Protein AF-X0UKS0-F1 (afdb_monomer_lite)

Organism: NCBI:txid412755

Structure (mmCIF, N/CA/C/O backbone):
data_AF-X0UKS0-F1
#
_entry.id   AF-X0UKS0-F1
#
loop_
_atom_site.group_PDB
_atom_site.id
_atom_site.type_symbol
_atom_site.label_atom_id
_atom_site.label_alt_id
_atom_site.label_comp_id
_atom_site.label_asym_id
_atom_site.label_entity_id
_atom_site.label_seq_id
_atom_site.pdbx_PDB_ins_code
_atom_site.Cartn_x
_atom_site.Cartn_y
_atom_site.Cartn_z
_atom_site.occupancy
_atom_site.B_iso_or_equiv
_atom_site.auth_seq_id
_atom_site.auth_comp_id
_atom_site.auth_asym_id
_atom_site.auth_atom_id
_atom_site.pdbx_PDB_model_num
ATOM 1 N N . VAL A 1 1 ? -34.249 9.877 -3.721 1.00 48.78 1 VAL A N 1
ATOM 2 C CA . VAL A 1 1 ? -33.675 9.663 -2.370 1.00 48.78 1 VAL A CA 1
ATOM 3 C C . VAL A 1 1 ? -32.947 8.330 -2.362 1.00 48.78 1 VAL A C 1
ATOM 5 O O . VAL A 1 1 ? -33.445 7.391 -2.967 1.00 48.78 1 VAL A O 1
ATOM 8 N N . ASN A 1 2 ? -31.815 8.281 -1.655 1.00 42.91 2 ASN A N 1
ATOM 9 C CA . ASN A 1 2 ? -31.066 7.087 -1.250 1.00 42.91 2 ASN A CA 1
ATOM 10 C C . ASN A 1 2 ? -30.061 6.488 -2.257 1.00 42.91 2 ASN A C 1
ATOM 12 O O . ASN A 1 2 ? -30.183 5.340 -2.680 1.00 42.91 2 ASN A O 1
ATOM 16 N N . ILE A 1 3 ? -28.993 7.240 -2.557 1.00 50.78 3 ILE A N 1
ATOM 17 C CA . ILE A 1 3 ? -27.711 6.608 -2.897 1.00 50.78 3 ILE A CA 1
ATOM 18 C C . ILE A 1 3 ? -27.189 6.050 -1.575 1.00 50.78 3 ILE A C 1
ATOM 20 O O . ILE A 1 3 ? -26.652 6.794 -0.755 1.00 50.78 3 ILE A O 1
ATOM 24 N N . LYS A 1 4 ? -27.435 4.761 -1.332 1.00 44.53 4 LYS A N 1
ATOM 25 C CA . LYS A 1 4 ? -26.896 4.032 -0.185 1.00 44.53 4 LYS A CA 1
ATOM 26 C C . LYS A 1 4 ? -25.365 4.116 -0.224 1.00 44.53 4 LYS A C 1
ATOM 28 O O . LYS A 1 4 ? -24.707 3.272 -0.823 1.00 44.53 4 LYS A O 1
ATOM 33 N N . SER A 1 5 ? -24.804 5.134 0.424 1.00 49.56 5 SER A N 1
ATOM 34 C CA . SER A 1 5 ? -23.446 5.108 0.961 1.00 49.56 5 SER A CA 1
ATOM 35 C C . SER A 1 5 ? -23.447 4.041 2.049 1.00 49.56 5 SER A C 1
ATOM 37 O O . SER A 1 5 ? -23.757 4.321 3.204 1.00 49.56 5 SER A O 1
ATOM 39 N N . ASN A 1 6 ? -23.256 2.784 1.654 1.00 42.94 6 ASN A N 1
ATOM 40 C CA . ASN A 1 6 ? -23.312 1.657 2.571 1.00 42.94 6 ASN A CA 1
ATOM 41 C C . ASN A 1 6 ? -21.922 1.038 2.695 1.00 42.94 6 ASN A C 1
ATOM 43 O O . ASN A 1 6 ? -21.381 0.517 1.724 1.00 42.94 6 ASN A O 1
ATOM 47 N N . PHE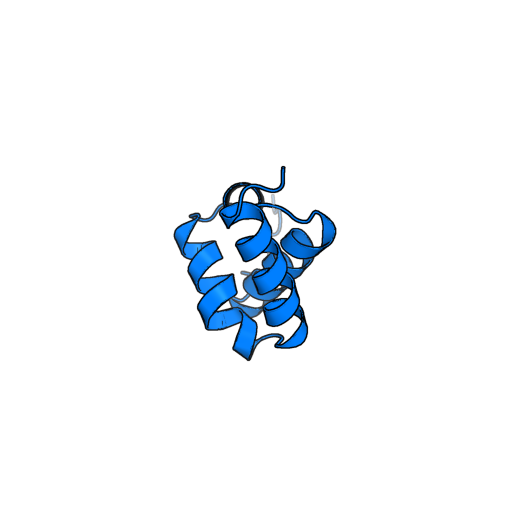 A 1 7 ? -21.431 1.078 3.934 1.00 46.09 7 PHE A N 1
ATOM 48 C CA . PHE A 1 7 ? -20.213 0.486 4.484 1.00 46.09 7 PHE A CA 1
ATOM 49 C C . PHE A 1 7 ? -18.917 1.268 4.253 1.00 46.09 7 PHE A C 1
ATOM 51 O O . PHE A 1 7 ? -18.203 1.115 3.267 1.00 46.09 7 PHE A O 1
ATOM 58 N N . SER A 1 8 ? -18.594 2.079 5.267 1.00 58.50 8 SER A N 1
ATOM 59 C CA . SER A 1 8 ? -17.225 2.396 5.679 1.00 58.50 8 SER A CA 1
ATOM 60 C C . SER A 1 8 ? -16.350 1.148 5.505 1.00 58.50 8 SER A C 1
ATOM 62 O O . SER A 1 8 ? -16.394 0.252 6.351 1.00 58.50 8 SER A O 1
ATOM 64 N N . LYS A 1 9 ? -15.577 1.069 4.413 1.00 66.56 9 LYS A N 1
ATOM 65 C CA . LYS A 1 9 ? -14.547 0.036 4.285 1.00 66.56 9 LYS A CA 1
ATOM 66 C C . LYS A 1 9 ? -13.657 0.118 5.511 1.00 66.56 9 LYS A C 1
ATOM 68 O O . LYS A 1 9 ? -13.192 1.201 5.881 1.00 66.56 9 LYS A O 1
ATOM 73 N N . THR A 1 10 ? -13.426 -1.021 6.145 1.00 88.25 10 THR A N 1
ATOM 74 C CA . THR A 1 10 ? -12.459 -1.100 7.231 1.00 88.25 10 THR A CA 1
ATOM 75 C C . THR A 1 10 ? -11.088 -0.667 6.714 1.00 88.25 10 THR A C 1
ATOM 77 O O . THR A 1 10 ? -10.770 -0.778 5.525 1.00 88.25 10 THR A O 1
ATOM 80 N N . ILE A 1 11 ? -10.234 -0.181 7.616 1.00 88.81 11 ILE A N 1
ATOM 81 C CA . ILE A 1 11 ? -8.852 0.164 7.259 1.00 88.81 11 ILE A CA 1
ATOM 82 C C . ILE A 1 11 ? -8.145 -1.041 6.618 1.00 88.81 11 ILE A C 1
ATOM 84 O O . ILE A 1 11 ? -7.387 -0.860 5.673 1.00 88.81 11 ILE A O 1
ATOM 88 N N . THR A 1 12 ? -8.433 -2.260 7.081 1.00 92.44 12 THR A N 1
ATOM 89 C CA . THR A 1 12 ? -7.892 -3.509 6.529 1.00 92.44 12 THR A CA 1
ATOM 90 C C . THR A 1 12 ? -8.294 -3.729 5.071 1.00 92.44 12 THR A C 1
ATOM 92 O O . THR A 1 12 ? -7.426 -4.006 4.246 1.00 92.44 12 THR A O 1
ATOM 95 N N . GLU A 1 13 ? -9.575 -3.561 4.734 1.00 93.75 13 GLU A N 1
ATOM 96 C CA . GLU A 1 13 ? -10.061 -3.695 3.353 1.00 93.75 13 GLU A CA 1
ATOM 97 C C . GLU A 1 13 ? -9.449 -2.630 2.444 1.00 93.75 13 GLU A C 1
ATOM 99 O O . GLU A 1 13 ? -8.972 -2.958 1.360 1.00 93.75 13 GLU A O 1
ATOM 104 N N . ARG A 1 14 ? -9.362 -1.370 2.905 1.00 94.50 14 ARG A N 1
ATOM 105 C CA . ARG A 1 14 ? -8.677 -0.315 2.141 1.00 94.50 14 ARG A CA 1
ATOM 106 C C . ARG A 1 14 ? -7.217 -0.682 1.875 1.00 94.50 14 ARG A C 1
ATOM 108 O O . ARG A 1 14 ? -6.775 -0.589 0.738 1.00 94.50 14 ARG A O 1
ATOM 115 N N . VAL A 1 15 ? -6.479 -1.106 2.903 1.00 97.06 15 VAL A N 1
ATOM 116 C CA . VAL A 1 15 ? -5.060 -1.485 2.782 1.00 97.06 15 VAL A CA 1
ATOM 117 C C . VAL A 1 15 ? -4.891 -2.628 1.778 1.00 97.06 15 VAL A C 1
ATOM 119 O O . VAL A 1 15 ? -3.965 -2.608 0.965 1.00 97.06 15 VAL A O 1
ATOM 122 N N . PHE A 1 16 ? -5.784 -3.619 1.805 1.00 97.00 16 PHE A N 1
ATOM 123 C CA . PHE A 1 16 ? -5.747 -4.718 0.847 1.00 97.00 16 PHE A CA 1
ATOM 124 C C . PHE A 1 16 ? -6.028 -4.230 -0.582 1.00 97.00 16 PHE A C 1
ATOM 126 O O . PHE A 1 16 ? -5.226 -4.498 -1.480 1.00 97.00 16 PHE A O 1
ATOM 133 N N . ASP A 1 17 ? -7.084 -3.442 -0.786 1.00 97.19 17 ASP A N 1
ATOM 134 C CA . ASP A 1 17 ? -7.463 -2.898 -2.095 1.00 97.19 17 ASP A CA 1
ATOM 135 C C . ASP A 1 17 ? -6.384 -1.985 -2.695 1.00 97.19 17 ASP A C 1
ATOM 137 O O . ASP A 1 17 ? -6.058 -2.093 -3.881 1.00 97.19 17 ASP A O 1
ATOM 141 N N . GLU A 1 18 ? -5.793 -1.108 -1.880 1.00 97.62 18 GLU A N 1
ATOM 142 C CA . GLU A 1 18 ? -4.664 -0.262 -2.272 1.00 97.62 18 GLU A CA 1
ATOM 143 C C . GLU A 1 18 ? -3.486 -1.114 -2.759 1.00 97.62 18 GLU A C 1
ATOM 145 O O . GLU A 1 18 ? -2.870 -0.789 -3.778 1.00 97.62 18 GLU A O 1
ATOM 150 N N . SER A 1 19 ? -3.199 -2.231 -2.076 1.00 98.12 19 SER A N 1
ATOM 151 C CA . SER A 1 19 ? -2.101 -3.129 -2.444 1.00 98.12 19 SER A CA 1
ATOM 152 C C . SER A 1 19 ? -2.352 -3.848 -3.771 1.00 98.12 19 SER A C 1
ATOM 154 O O . SER A 1 19 ? -1.459 -3.890 -4.617 1.00 98.12 19 SER A O 1
ATOM 156 N N . ILE A 1 20 ? -3.573 -4.346 -4.001 1.00 98.19 20 ILE A N 1
ATOM 157 C CA . ILE A 1 20 ? -3.951 -5.012 -5.255 1.00 98.19 20 ILE A CA 1
ATOM 158 C C . ILE A 1 20 ? -3.881 -4.025 -6.418 1.00 98.19 20 ILE A C 1
ATOM 160 O O . ILE A 1 20 ? -3.285 -4.330 -7.453 1.00 98.19 20 ILE A O 1
ATOM 164 N N . TYR A 1 21 ? -4.422 -2.819 -6.237 1.00 98.12 21 TYR A N 1
ATOM 165 C CA . TYR A 1 21 ? -4.369 -1.779 -7.258 1.00 98.12 21 TYR A CA 1
ATOM 166 C C . TYR A 1 21 ? -2.927 -1.355 -7.570 1.00 98.12 21 TYR A C 1
ATOM 168 O O . TYR A 1 21 ? -2.562 -1.225 -8.741 1.00 98.12 21 TYR A O 1
ATOM 176 N N . MET A 1 22 ? -2.085 -1.181 -6.542 1.00 97.69 22 MET A N 1
ATOM 177 C CA . MET A 1 22 ? -0.668 -0.861 -6.719 1.00 97.69 22 MET A CA 1
ATOM 178 C C . MET A 1 22 ? 0.066 -1.950 -7.504 1.00 97.69 22 MET A C 1
ATOM 180 O O . MET A 1 22 ? 0.814 -1.622 -8.422 1.00 97.69 22 MET A O 1
ATOM 184 N N . ILE A 1 23 ? -0.137 -3.223 -7.157 1.00 97.81 23 ILE A N 1
ATOM 185 C CA . ILE A 1 23 ? 0.527 -4.357 -7.811 1.00 97.81 23 ILE A CA 1
ATOM 186 C C . ILE A 1 23 ? 0.070 -4.486 -9.264 1.00 97.81 23 ILE A C 1
ATOM 188 O O . ILE A 1 23 ? 0.915 -4.570 -10.155 1.00 97.81 23 ILE A O 1
ATOM 192 N N . GLY A 1 24 ? -1.243 -4.441 -9.506 1.00 97.25 24 GLY A N 1
ATOM 193 C CA . GLY A 1 24 ? -1.828 -4.671 -10.827 1.00 97.25 24 GLY A CA 1
ATOM 194 C C . GLY A 1 24 ? -1.346 -3.690 -11.895 1.00 97.25 24 GLY A C 1
ATOM 195 O O . GLY A 1 24 ? -1.127 -4.089 -13.032 1.00 97.25 24 GLY A O 1
ATOM 196 N N . GLY A 1 25 ? -1.127 -2.423 -11.531 1.00 95.06 25 GLY A N 1
ATOM 197 C CA . GLY A 1 25 ? -0.602 -1.415 -12.459 1.00 95.06 25 GLY A CA 1
ATOM 198 C C . GLY A 1 25 ? 0.845 -1.000 -12.216 1.00 95.06 25 GLY A C 1
ATOM 199 O O . GLY A 1 25 ? 1.323 -0.079 -12.872 1.00 95.06 25 GLY A O 1
ATOM 200 N N . ARG A 1 26 ? 1.533 -1.619 -11.246 1.00 95.88 26 ARG A N 1
ATOM 201 C CA . ARG A 1 26 ? 2.840 -1.165 -10.731 1.00 95.88 26 ARG A CA 1
ATOM 202 C C . ARG A 1 26 ?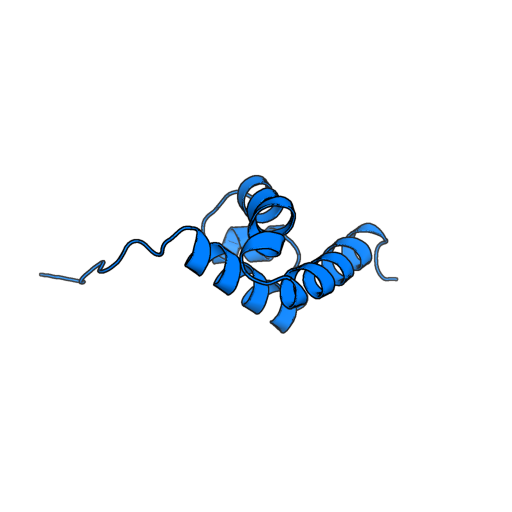 2.837 0.339 -10.429 1.00 95.88 26 ARG A C 1
ATOM 204 O O . ARG A 1 26 ? 3.774 1.057 -10.757 1.00 95.88 26 ARG A O 1
ATOM 211 N N . TRP A 1 27 ? 1.757 0.834 -9.831 1.00 96.38 27 TRP A N 1
ATOM 212 C CA . TRP A 1 27 ? 1.536 2.268 -9.663 1.00 96.38 27 TRP A CA 1
ATOM 213 C C . TRP A 1 27 ? 2.409 2.881 -8.566 1.00 96.38 27 TRP A C 1
ATOM 215 O O . TRP A 1 27 ? 2.772 2.239 -7.580 1.00 96.38 27 TRP A O 1
ATOM 225 N N . THR A 1 28 ? 2.723 4.170 -8.702 1.00 96.12 28 THR A N 1
ATOM 226 C CA . THR A 1 28 ? 3.391 4.927 -7.635 1.00 96.12 28 THR A CA 1
ATOM 227 C C . THR A 1 28 ? 2.427 5.227 -6.486 1.00 96.12 28 THR A C 1
ATOM 229 O O . THR A 1 28 ? 1.212 5.308 -6.680 1.00 96.12 28 THR A O 1
ATOM 232 N N . LEU A 1 29 ? 2.966 5.499 -5.291 1.00 96.19 29 LEU A N 1
ATOM 233 C CA . LEU A 1 29 ? 2.174 5.925 -4.125 1.00 96.19 29 LEU A CA 1
ATOM 234 C C . LEU A 1 29 ? 1.258 7.121 -4.442 1.00 96.19 29 LEU A C 1
ATOM 236 O O . LEU A 1 29 ? 0.140 7.185 -3.943 1.00 96.19 29 LEU A O 1
ATOM 240 N N . LYS A 1 30 ? 1.700 8.042 -5.313 1.00 96.44 30 LYS A N 1
ATOM 241 C CA . LYS A 1 30 ? 0.920 9.215 -5.740 1.00 96.44 30 LYS A CA 1
ATOM 242 C C . LYS A 1 30 ? -0.337 8.829 -6.522 1.00 96.44 30 LYS A C 1
ATOM 244 O O . LYS A 1 30 ? -1.400 9.398 -6.284 1.00 96.44 30 LYS A O 1
ATOM 249 N N . VAL A 1 31 ? -0.225 7.875 -7.447 1.00 97.50 31 VAL A N 1
ATOM 250 C CA . VAL A 1 31 ? -1.361 7.404 -8.258 1.00 97.50 31 VAL A CA 1
ATOM 251 C C . VAL A 1 31 ? -2.372 6.666 -7.385 1.00 97.50 31 VAL A C 1
ATOM 253 O O . VAL A 1 31 ? -3.573 6.905 -7.506 1.00 97.50 31 VAL A O 1
ATOM 256 N N . VAL A 1 32 ? -1.895 5.827 -6.462 1.00 97.88 32 VAL A N 1
ATOM 257 C CA . VAL A 1 32 ? -2.757 5.115 -5.508 1.00 97.88 32 VAL A CA 1
ATOM 258 C C . VAL A 1 32 ? -3.468 6.103 -4.579 1.00 97.88 32 VAL A C 1
ATOM 260 O O . VAL A 1 32 ? -4.689 6.068 -4.480 1.00 97.88 32 VAL A O 1
ATOM 263 N N . ALA A 1 33 ? -2.748 7.064 -3.997 1.00 97.44 33 ALA A N 1
ATOM 264 C CA . ALA A 1 33 ? -3.328 8.098 -3.136 1.00 97.44 33 ALA A CA 1
ATOM 265 C C . ALA A 1 33 ? -4.459 8.874 -3.834 1.00 97.44 33 ALA A C 1
ATOM 267 O O . ALA A 1 33 ? -5.549 9.025 -3.282 1.00 97.44 33 ALA A O 1
ATOM 268 N N . LYS A 1 34 ? -4.239 9.280 -5.094 1.00 97.56 34 LYS A N 1
ATOM 269 C CA . LYS A 1 34 ? -5.264 9.942 -5.914 1.00 97.56 34 LYS A CA 1
ATOM 270 C C . LYS A 1 34 ? -6.482 9.044 -6.156 1.00 97.56 34 LYS A C 1
ATOM 272 O O . LYS A 1 34 ? -7.604 9.533 -6.099 1.00 97.56 34 LYS A O 1
ATOM 277 N N . ARG A 1 35 ? -6.278 7.749 -6.429 1.00 96.56 35 ARG A N 1
ATOM 278 C CA . ARG A 1 35 ? -7.367 6.792 -6.693 1.00 96.56 35 ARG A CA 1
ATOM 279 C C . ARG A 1 35 ? -8.256 6.568 -5.470 1.00 96.56 35 ARG A C 1
ATOM 281 O O . ARG A 1 35 ? -9.465 6.450 -5.633 1.00 96.56 35 ARG A O 1
ATOM 288 N N . PHE A 1 36 ? -7.660 6.499 -4.283 1.00 94.62 36 PHE A N 1
ATOM 289 C CA . PHE A 1 36 ? -8.360 6.176 -3.037 1.00 94.62 36 PHE A CA 1
ATOM 290 C C . PHE A 1 36 ? -8.776 7.412 -2.226 1.00 94.62 36 PHE A C 1
ATOM 292 O O . PHE A 1 36 ? -9.400 7.266 -1.180 1.00 94.62 36 PHE A O 1
ATOM 299 N N . GLY A 1 37 ? -8.469 8.624 -2.703 1.00 95.75 37 GLY A N 1
ATOM 300 C CA . GLY A 1 37 ? -8.879 9.868 -2.046 1.00 95.75 37 GLY A CA 1
ATOM 301 C C . GLY A 1 37 ? -8.202 10.095 -0.691 1.00 95.75 37 GLY A C 1
ATOM 302 O O . GLY A 1 37 ? -8.807 10.666 0.211 1.00 95.75 37 GLY A O 1
ATOM 303 N N . VAL A 1 38 ? -6.959 9.634 -0.533 1.00 95.38 38 VAL A N 1
ATOM 304 C CA . VAL A 1 38 ? -6.180 9.741 0.712 1.00 95.38 38 VAL A CA 1
ATOM 305 C C . VAL A 1 38 ? -4.840 10.431 0.465 1.00 95.38 38 VAL A C 1
ATOM 307 O O . VAL A 1 38 ? -4.412 10.618 -0.673 1.00 95.38 38 VAL A O 1
ATOM 310 N N . SER A 1 39 ? -4.144 10.817 1.536 1.00 97.88 39 SER A N 1
ATOM 311 C CA . SER A 1 39 ? -2.806 11.402 1.409 1.00 97.88 39 SER A CA 1
ATOM 312 C C . SER A 1 39 ? -1.764 10.355 0.988 1.00 97.88 39 SER A C 1
ATOM 314 O O . SER A 1 39 ? -1.891 9.169 1.297 1.00 97.88 39 SER A O 1
ATOM 316 N N . ILE A 1 40 ? -0.675 10.793 0.346 1.00 97.12 40 ILE A N 1
ATOM 317 C CA . ILE A 1 40 ? 0.455 9.909 -0.002 1.00 97.12 40 ILE A CA 1
ATOM 318 C C . ILE A 1 40 ? 1.052 9.265 1.256 1.00 97.12 40 ILE A C 1
ATOM 320 O O . ILE A 1 40 ? 1.381 8.081 1.244 1.00 97.12 40 ILE A O 1
ATOM 324 N N . THR A 1 41 ? 1.151 10.019 2.355 1.00 97.56 41 THR A N 1
ATOM 325 C CA . THR A 1 41 ? 1.638 9.519 3.647 1.00 97.56 41 THR A CA 1
ATOM 326 C C . THR A 1 41 ? 0.722 8.437 4.219 1.00 97.56 41 THR A C 1
ATOM 328 O O . THR A 1 41 ? 1.214 7.477 4.810 1.00 97.56 41 THR A O 1
ATOM 331 N N . THR A 1 42 ? -0.596 8.543 4.008 1.00 97.44 42 THR A N 1
ATOM 332 C CA . THR A 1 42 ? -1.561 7.500 4.390 1.00 97.44 42 THR A CA 1
ATOM 333 C C . THR A 1 42 ? -1.258 6.200 3.656 1.00 97.44 42 THR A C 1
ATOM 335 O O . THR A 1 42 ? -1.039 5.190 4.318 1.00 97.44 42 THR A O 1
ATOM 338 N N . VAL A 1 43 ? -1.141 6.244 2.323 1.00 97.62 43 VAL A N 1
ATOM 339 C CA . VAL A 1 43 ? -0.798 5.056 1.519 1.00 97.62 43 VAL A CA 1
ATOM 340 C C . VAL A 1 43 ? 0.574 4.512 1.912 1.00 97.62 43 VAL A C 1
ATOM 342 O O . VAL A 1 43 ? 0.768 3.305 1.998 1.00 97.62 43 VAL A O 1
ATOM 345 N N . TRP A 1 44 ? 1.546 5.381 2.203 1.00 96.81 44 TRP A N 1
ATOM 346 C CA . TRP A 1 44 ? 2.863 4.938 2.657 1.00 96.81 44 TRP A CA 1
ATOM 347 C C . TRP A 1 44 ? 2.774 4.128 3.957 1.00 96.81 44 TRP A C 1
ATOM 349 O O . TRP A 1 44 ? 3.322 3.028 4.008 1.00 96.81 44 TRP A O 1
ATOM 359 N N . ARG A 1 45 ? 2.053 4.618 4.976 1.00 97.19 45 ARG A N 1
ATOM 360 C CA . ARG A 1 45 ? 1.850 3.885 6.241 1.00 97.19 45 ARG A CA 1
ATOM 361 C C . ARG A 1 45 ? 1.052 2.603 6.025 1.00 97.19 45 ARG A C 1
ATOM 363 O O . ARG A 1 45 ? 1.401 1.559 6.569 1.00 97.19 45 ARG A O 1
ATOM 370 N N . ASP A 1 46 ? 0.019 2.654 5.194 1.00 97.50 46 ASP A N 1
ATOM 371 C CA . ASP A 1 46 ? -0.790 1.486 4.851 1.00 97.50 46 ASP A CA 1
ATOM 372 C C . ASP A 1 46 ? 0.069 0.386 4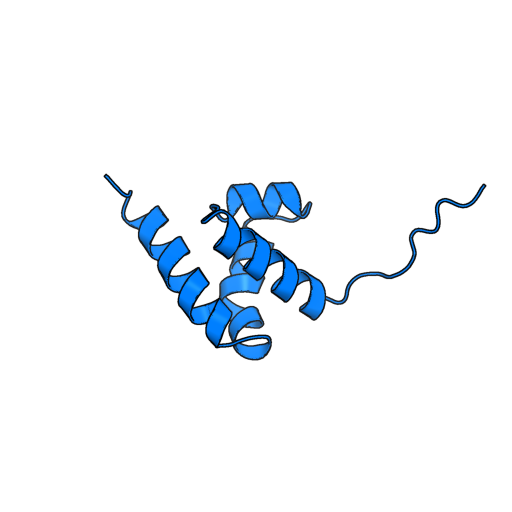.210 1.00 97.50 46 ASP A C 1
ATOM 374 O O . ASP A 1 46 ? 0.063 -0.749 4.683 1.00 97.50 46 ASP A O 1
ATOM 378 N N . MET A 1 47 ? 0.900 0.729 3.222 1.00 97.56 47 MET A N 1
ATOM 379 C CA . MET A 1 47 ? 1.779 -0.217 2.529 1.00 97.56 47 MET A CA 1
ATOM 380 C C . MET A 1 47 ? 2.983 -0.675 3.366 1.00 97.56 47 MET A C 1
ATOM 382 O O . MET A 1 47 ? 3.445 -1.802 3.196 1.00 97.56 47 MET A O 1
ATOM 386 N N . ARG A 1 48 ? 3.539 0.180 4.238 1.00 95.25 48 ARG A N 1
ATOM 387 C CA . ARG A 1 48 ? 4.789 -0.107 4.973 1.00 95.25 48 ARG A CA 1
ATOM 388 C C . ARG A 1 48 ? 4.581 -0.680 6.366 1.00 95.25 48 ARG A C 1
ATOM 390 O O . ARG A 1 48 ? 5.423 -1.450 6.812 1.00 95.25 48 ARG A O 1
ATOM 397 N N . GLU A 1 49 ? 3.497 -0.317 7.037 1.00 93.75 49 GLU A N 1
ATOM 398 C CA . GLU A 1 49 ? 3.263 -0.678 8.439 1.00 93.75 49 GLU A CA 1
ATOM 399 C C . GLU A 1 49 ? 2.116 -1.682 8.573 1.00 93.75 49 GLU A C 1
ATOM 401 O O . GLU A 1 49 ? 2.222 -2.658 9.316 1.00 93.75 49 GLU A O 1
ATOM 406 N N . LYS A 1 50 ? 1.013 -1.464 7.843 1.00 95.88 50 LYS A N 1
ATOM 407 C CA . LYS A 1 50 ? -0.219 -2.249 8.022 1.00 95.88 50 LYS A CA 1
ATOM 408 C C . LYS A 1 50 ? -0.284 -3.461 7.107 1.00 95.88 50 LYS A C 1
ATOM 410 O O . LYS A 1 50 ? -0.663 -4.536 7.563 1.00 95.88 50 LYS A O 1
ATOM 415 N N . LEU A 1 51 ? 0.126 -3.322 5.847 1.00 97.38 51 LEU A N 1
ATOM 416 C CA . LEU A 1 51 ? -0.001 -4.376 4.841 1.00 97.38 51 LEU A CA 1
ATOM 417 C C . LEU A 1 51 ? 0.718 -5.665 5.246 1.00 97.38 51 LEU A C 1
ATOM 419 O O . LEU A 1 51 ? 0.195 -6.738 4.988 1.00 97.38 51 LEU A O 1
ATOM 423 N N . ALA A 1 52 ? 1.850 -5.589 5.951 1.00 96.19 52 ALA A N 1
ATOM 424 C CA . ALA A 1 52 ? 2.544 -6.780 6.446 1.00 96.19 52 ALA A CA 1
ATOM 425 C C . ALA A 1 52 ? 1.674 -7.645 7.380 1.00 96.19 52 ALA A C 1
ATOM 427 O O . ALA A 1 52 ? 1.818 -8.864 7.390 1.00 96.19 52 ALA A O 1
ATOM 428 N N . ARG A 1 53 ? 0.758 -7.019 8.134 1.00 94.69 53 ARG A N 1
ATOM 429 C CA . ARG A 1 53 ? -0.192 -7.696 9.032 1.00 94.69 53 ARG A CA 1
ATOM 430 C C . ARG A 1 53 ? -1.444 -8.186 8.304 1.00 94.69 53 ARG A C 1
ATOM 432 O O . ARG A 1 53 ? -2.083 -9.117 8.770 1.00 94.69 53 ARG A O 1
ATOM 439 N N . VAL A 1 54 ? -1.793 -7.549 7.185 1.00 94.75 54 VAL A N 1
ATOM 440 C CA . VAL A 1 54 ? -2.968 -7.891 6.369 1.00 94.75 54 VAL A CA 1
ATOM 441 C C . VAL A 1 54 ? -2.641 -8.996 5.363 1.00 94.75 54 VAL A C 1
ATOM 443 O O . VAL A 1 54 ? -3.379 -9.967 5.240 1.00 94.75 54 VAL A O 1
ATOM 446 N N . ASN A 1 55 ? -1.539 -8.854 4.626 1.00 96.19 55 ASN A N 1
ATOM 447 C CA . ASN A 1 55 ? -1.083 -9.808 3.626 1.00 96.19 55 ASN A CA 1
ATOM 448 C C . ASN A 1 55 ? 0.434 -9.671 3.380 1.00 96.19 55 ASN A C 1
ATOM 450 O O . ASN A 1 55 ? 0.908 -8.762 2.690 1.00 96.19 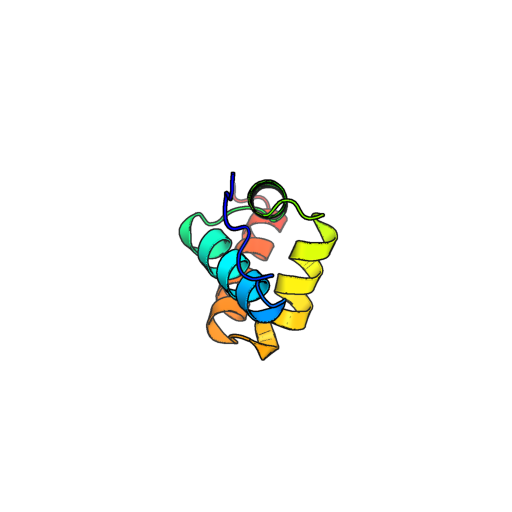55 ASN A O 1
ATOM 454 N N . ALA A 1 56 ? 1.203 -10.623 3.912 1.00 95.12 56 ALA A N 1
ATOM 455 C CA . ALA A 1 56 ? 2.661 -10.636 3.798 1.00 95.12 56 ALA A CA 1
ATOM 456 C C . ALA A 1 56 ? 3.167 -10.815 2.352 1.00 95.12 56 ALA A C 1
ATOM 458 O O . ALA A 1 56 ? 4.237 -10.307 2.006 1.00 95.12 56 ALA A O 1
ATOM 459 N N . THR A 1 57 ? 2.415 -11.508 1.493 1.00 97.00 57 THR A N 1
ATOM 460 C CA . THR A 1 57 ? 2.775 -11.699 0.080 1.00 97.00 57 THR A CA 1
ATOM 461 C C . THR A 1 57 ? 2.706 -10.374 -0.671 1.00 97.00 57 THR A C 1
ATOM 463 O O . THR A 1 57 ? 3.690 -9.964 -1.291 1.00 97.00 57 THR A O 1
ATOM 466 N N . ASN A 1 58 ? 1.595 -9.647 -0.537 1.00 97.25 58 ASN A N 1
ATOM 467 C CA . ASN A 1 58 ? 1.431 -8.335 -1.161 1.00 97.25 58 ASN A CA 1
ATOM 468 C C . ASN A 1 58 ? 2.451 -7.329 -0.620 1.00 97.25 58 ASN A C 1
ATOM 470 O O . ASN A 1 58 ? 3.001 -6.551 -1.396 1.00 97.25 58 ASN A O 1
ATOM 474 N N . TYR A 1 59 ? 2.769 -7.380 0.678 1.00 97.88 59 TYR A N 1
ATOM 475 C CA . TYR A 1 59 ? 3.810 -6.537 1.273 1.00 97.88 59 TYR A CA 1
ATOM 476 C C . TYR A 1 59 ? 5.167 -6.687 0.566 1.00 97.88 59 TYR A C 1
ATOM 478 O O . TYR A 1 59 ? 5.813 -5.686 0.242 1.00 97.88 59 TYR A O 1
ATOM 486 N N . ARG A 1 60 ? 5.589 -7.924 0.263 1.00 96.44 60 ARG A N 1
ATOM 487 C CA . ARG A 1 60 ? 6.847 -8.181 -0.463 1.00 96.44 60 ARG A CA 1
ATOM 488 C C . ARG A 1 60 ? 6.811 -7.610 -1.884 1.00 96.44 60 ARG A C 1
ATOM 490 O O . ARG A 1 60 ? 7.760 -6.941 -2.292 1.00 96.44 60 ARG A O 1
ATOM 497 N N . LEU A 1 61 ? 5.713 -7.826 -2.612 1.00 96.94 61 LEU A N 1
ATOM 498 C CA . LEU A 1 61 ? 5.541 -7.336 -3.987 1.00 96.94 61 LEU A CA 1
ATOM 499 C C . LEU A 1 61 ? 5.540 -5.803 -4.055 1.00 96.94 61 LEU A C 1
ATOM 501 O O . LEU A 1 61 ? 6.279 -5.210 -4.844 1.00 96.94 61 LEU A O 1
ATOM 505 N N . VAL A 1 62 ? 4.770 -5.159 -3.176 1.00 96.62 62 VAL A N 1
ATOM 506 C CA . VAL A 1 62 ? 4.721 -3.697 -3.044 1.00 96.62 62 VAL A CA 1
ATOM 507 C C . VAL A 1 62 ? 6.095 -3.130 -2.688 1.00 96.62 62 VAL A C 1
ATOM 509 O O . VAL A 1 62 ? 6.509 -2.122 -3.262 1.00 96.62 62 VAL A O 1
ATOM 512 N N . GLY A 1 63 ? 6.847 -3.793 -1.804 1.00 94.94 63 GLY A N 1
ATOM 513 C CA . GLY A 1 63 ? 8.225 -3.415 -1.489 1.00 94.94 63 GLY A CA 1
ATOM 514 C C . GLY A 1 63 ? 9.122 -3.359 -2.731 1.00 94.94 63 GLY A C 1
ATOM 515 O O . GLY A 1 63 ? 9.868 -2.394 -2.907 1.00 94.94 63 GLY A O 1
ATOM 516 N N . GLY A 1 64 ? 8.998 -4.340 -3.628 1.00 94.38 64 GLY A N 1
ATOM 517 C CA . GLY A 1 64 ? 9.694 -4.346 -4.917 1.00 94.38 64 GLY A CA 1
ATOM 518 C C . GLY A 1 64 ? 9.330 -3.149 -5.802 1.00 94.38 64 GLY A C 1
ATOM 519 O O . GLY A 1 64 ? 10.222 -2.477 -6.316 1.00 94.38 64 GLY A O 1
ATOM 520 N N . ILE A 1 65 ? 8.036 -2.839 -5.920 1.00 94.38 65 ILE A N 1
ATOM 521 C CA . ILE A 1 65 ? 7.517 -1.728 -6.741 1.00 94.38 65 ILE A CA 1
ATOM 522 C C . ILE A 1 65 ? 7.971 -0.363 -6.201 1.00 94.38 65 ILE A C 1
ATOM 524 O O . ILE A 1 65 ? 8.421 0.506 -6.949 1.00 94.38 65 ILE A O 1
ATOM 528 N N . ILE A 1 66 ? 7.892 -0.151 -4.886 1.00 92.81 66 ILE A N 1
ATOM 529 C CA . ILE A 1 66 ? 8.347 1.105 -4.270 1.00 92.81 66 ILE A CA 1
ATOM 530 C C . ILE A 1 66 ? 9.851 1.293 -4.502 1.00 92.81 66 ILE A C 1
ATOM 532 O O . ILE A 1 66 ? 10.296 2.394 -4.837 1.00 92.81 66 ILE A O 1
ATOM 536 N N . ASN A 1 67 ? 10.634 0.223 -4.362 1.00 91.69 67 ASN A N 1
ATOM 537 C CA . ASN A 1 67 ? 12.073 0.270 -4.591 1.00 91.69 67 ASN A CA 1
ATOM 538 C C . ASN A 1 67 ?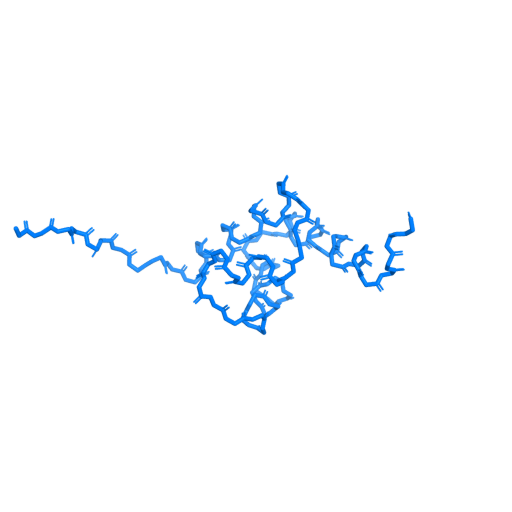 12.422 0.527 -6.063 1.00 91.69 67 ASN A C 1
ATOM 540 O O . ASN A 1 67 ? 13.355 1.288 -6.320 1.00 91.69 67 ASN A O 1
ATOM 544 N N . SER A 1 68 ? 11.679 -0.038 -7.023 1.00 89.94 68 SER A N 1
ATOM 545 C CA . SER A 1 68 ? 11.916 0.231 -8.446 1.00 89.94 68 SER A CA 1
ATOM 546 C C . SER A 1 68 ? 11.672 1.699 -8.790 1.00 89.94 68 SER A C 1
ATOM 548 O O . SER A 1 68 ? 12.498 2.315 -9.454 1.00 89.94 68 SER A O 1
ATOM 550 N N . HIS A 1 69 ? 10.606 2.308 -8.261 1.00 86.56 69 HIS A N 1
ATOM 551 C CA . HIS A 1 69 ? 10.344 3.734 -8.481 1.00 86.56 69 HIS A CA 1
ATOM 552 C C . HIS A 1 69 ? 11.399 4.645 -7.845 1.00 86.56 69 HIS A C 1
ATOM 554 O O . HIS A 1 69 ? 11.763 5.656 -8.437 1.00 86.56 69 HIS A O 1
ATOM 560 N N . LYS A 1 70 ? 11.923 4.287 -6.664 1.00 80.56 70 LYS A N 1
ATOM 561 C CA . LYS A 1 70 ? 12.997 5.049 -6.004 1.00 80.56 70 LYS A CA 1
ATOM 562 C C . LYS A 1 70 ? 14.305 5.038 -6.782 1.00 80.56 70 LYS A C 1
ATOM 564 O O . LYS A 1 70 ? 15.016 6.035 -6.771 1.00 80.56 70 LYS A O 1
ATOM 569 N N . LYS A 1 71 ? 14.639 3.912 -7.413 1.00 75.50 71 LYS A N 1
ATOM 570 C CA . LYS A 1 71 ? 15.884 3.775 -8.174 1.00 75.50 71 LYS A CA 1
ATOM 571 C C . LYS A 1 71 ? 15.838 4.481 -9.529 1.00 75.50 71 LYS A C 1
ATOM 573 O O . LYS A 1 71 ? 16.878 4.540 -10.167 1.00 75.50 71 LYS A O 1
ATOM 578 N N . GLY A 1 72 ? 14.675 5.015 -9.928 1.00 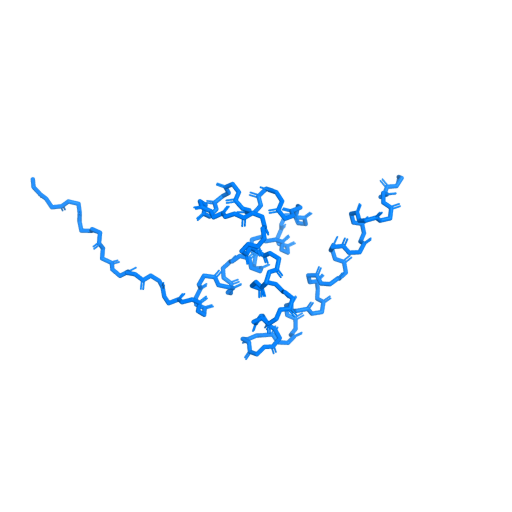62.28 72 GLY A N 1
ATOM 579 C CA . GLY A 1 72 ? 14.443 5.538 -11.267 1.00 62.28 72 GLY A CA 1
ATOM 580 C C . GLY A 1 72 ? 14.701 4.425 -12.267 1.00 62.28 72 GLY A C 1
ATOM 581 O O . GLY A 1 72 ? 15.824 4.277 -12.734 1.00 62.28 72 GLY A O 1
ATOM 582 N N . VAL A 1 73 ? 13.700 3.585 -12.537 1.00 52.91 73 VAL A N 1
ATOM 583 C CA . VAL A 1 73 ? 13.832 2.625 -13.640 1.00 52.91 73 VAL A CA 1
ATOM 584 C C . VAL A 1 73 ? 14.163 3.438 -14.899 1.00 52.91 73 VAL A C 1
ATOM 586 O O . VAL A 1 73 ? 13.336 4.236 -15.339 1.00 52.91 73 VAL A O 1
ATOM 589 N N . ARG A 1 74 ? 15.421 3.307 -15.344 1.00 44.53 74 ARG A N 1
ATOM 590 C CA . ARG A 1 74 ? 15.941 3.718 -16.650 1.00 44.53 74 ARG A CA 1
ATOM 591 C C . ARG A 1 74 ? 15.265 2.904 -17.740 1.00 44.53 74 ARG A C 1
ATOM 593 O O . ARG A 1 74 ? 15.011 1.706 -17.477 1.00 44.53 74 ARG A O 1
#

Foldseek 3Di:
DDPPPDDDDDLLNLLVVLLCVCLVVLDDLVVSCVVSVHDSVSNVCSLAPVCCVNPVVSNVSNVVSNVCVVVPPD

InterPro domains:
  IPR014208 Sporulation stage III, transcriptional regulator SpoIIID [PF12116] (10-71)

pLDDT: mean 88.0, std 17.01, range [42.91, 98.19]

Sequence (74 aa):
VNIKSNFSKTITERVFDESIYMIGGRWTLKVVAKRFGVSITTVWRDMREKLARVNATNYRLVGGIINSHKKGVR

Secondary structure (DSSP, 8-state):
----------HHHHHHHHHHHHHHHT--HHHHHHHHTS-HHHHHHIIIIIHHHH-HHHHHHHHHHHHHHHT---

Radius of gyration: 13.33 Å; chains: 1; bounding box: 50×23×26 Å